Protein AF-A0A0F9E3R6-F1 (afdb_monomer_lite)

Sequence (131 aa):
MLLKAIGITEVYAYRGSRFNRLPTTLQKLADSKGGLHRQPSALLEVTQQPIASWTLEINTAEIFTEGAASMLQGSIVPSKRIFSTALNGIGNAGEAELVLLGGTDSTSVVLFDKAIEFDADEILLKLLEAN

Structure (mmCIF, N/CA/C/O backbone):
data_AF-A0A0F9E3R6-F1
#
_entry.id   AF-A0A0F9E3R6-F1
#
loop_
_atom_site.group_PDB
_atom_site.id
_atom_site.type_symbol
_atom_site.label_atom_id
_atom_site.label_alt_id
_atom_site.label_comp_id
_atom_site.label_asym_id
_atom_site.label_entity_id
_atom_site.label_seq_id
_atom_site.pdbx_PDB_ins_code
_atom_site.Cartn_x
_atom_site.Cartn_y
_atom_site.Cartn_z
_atom_site.occupancy
_atom_site.B_iso_or_equiv
_atom_site.auth_seq_id
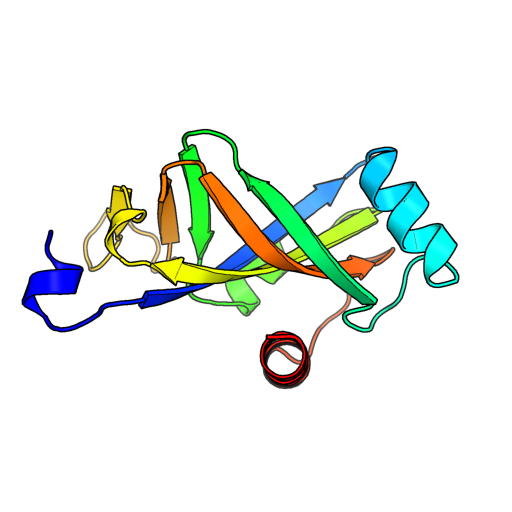_atom_site.auth_comp_id
_atom_site.auth_asym_id
_atom_site.auth_atom_id
_atom_site.pdbx_PDB_model_num
ATOM 1 N N . MET A 1 1 ? -15.962 3.438 16.254 1.00 61.12 1 MET A N 1
ATOM 2 C CA . MET A 1 1 ? -15.418 2.793 15.041 1.00 61.12 1 MET A CA 1
ATOM 3 C C . MET A 1 1 ? -15.181 1.327 15.375 1.00 61.12 1 MET A C 1
ATOM 5 O O . MET A 1 1 ? -14.572 1.071 16.408 1.00 61.12 1 MET A O 1
ATOM 9 N N . LEU A 1 2 ? -15.734 0.401 14.587 1.00 62.88 2 LEU A N 1
ATOM 10 C CA . LEU A 1 2 ? -15.838 -1.034 14.906 1.00 62.88 2 LEU A CA 1
ATOM 11 C C . LEU A 1 2 ? -14.489 -1.680 15.268 1.00 62.88 2 LEU A C 1
ATOM 13 O O . LEU A 1 2 ? -14.401 -2.337 16.297 1.00 62.88 2 LEU A O 1
ATOM 17 N N . LEU A 1 3 ? -13.426 -1.387 14.513 1.00 68.44 3 LEU A N 1
ATOM 18 C CA . LEU A 1 3 ? -12.071 -1.898 14.770 1.00 68.44 3 LEU A CA 1
ATOM 19 C C . LEU A 1 3 ? -11.541 -1.554 16.169 1.00 68.44 3 LEU A C 1
ATOM 21 O O . LEU A 1 3 ? -11.065 -2.425 16.890 1.00 68.44 3 LEU A O 1
ATOM 25 N N . LYS A 1 4 ? -11.719 -0.302 16.607 1.00 66.31 4 LYS A N 1
ATOM 26 C CA . LYS A 1 4 ? -11.323 0.130 17.955 1.00 66.31 4 LYS A CA 1
ATOM 27 C C . LYS A 1 4 ? -12.125 -0.587 19.046 1.00 66.31 4 LYS A C 1
ATOM 29 O O . LYS A 1 4 ? -11.592 -0.848 20.117 1.00 66.31 4 LYS A O 1
ATOM 34 N N . ALA A 1 5 ? -13.398 -0.893 18.786 1.00 66.38 5 ALA A N 1
ATOM 35 C CA . ALA A 1 5 ? -14.258 -1.598 19.738 1.00 66.38 5 ALA A CA 1
ATOM 36 C C . ALA A 1 5 ? -13.854 -3.072 19.922 1.00 66.38 5 ALA A C 1
ATOM 38 O O . ALA A 1 5 ? -14.093 -3.625 20.989 1.00 66.38 5 ALA A O 1
ATOM 39 N N . ILE A 1 6 ? -13.203 -3.673 18.920 1.00 75.44 6 ILE A N 1
ATOM 40 C CA . ILE A 1 6 ? -12.645 -5.035 18.982 1.00 75.44 6 ILE A CA 1
ATOM 41 C C . ILE A 1 6 ? -11.135 -5.054 19.285 1.00 75.44 6 ILE A C 1
ATOM 43 O O . ILE A 1 6 ? -10.490 -6.084 19.134 1.00 75.44 6 ILE A O 1
ATOM 47 N N . GLY A 1 7 ? -10.565 -3.924 19.717 1.00 77.06 7 GLY A N 1
ATOM 48 C CA . GLY A 1 7 ? -9.169 -3.829 20.157 1.00 77.06 7 GLY A CA 1
ATOM 49 C C . GLY A 1 7 ? -8.125 -3.684 19.045 1.00 77.06 7 GLY A C 1
ATOM 50 O O . GLY A 1 7 ? -6.939 -3.633 19.350 1.00 77.06 7 GLY A O 1
ATOM 51 N N . ILE A 1 8 ? -8.529 -3.565 17.778 1.00 78.50 8 ILE A N 1
ATOM 52 C CA . ILE A 1 8 ? -7.603 -3.356 16.658 1.00 78.50 8 ILE A CA 1
ATOM 53 C C . ILE A 1 8 ? -7.242 -1.869 16.571 1.00 78.50 8 ILE A C 1
ATOM 55 O O . ILE A 1 8 ? -8.091 -1.019 16.278 1.00 78.50 8 ILE A O 1
ATOM 59 N N . THR A 1 9 ? -5.973 -1.548 16.829 1.00 82.75 9 THR A N 1
ATOM 60 C CA . THR A 1 9 ? -5.446 -0.173 16.811 1.00 82.75 9 THR A CA 1
ATOM 61 C C . THR A 1 9 ? -4.818 0.211 15.479 1.00 82.75 9 THR A C 1
ATOM 63 O O . THR A 1 9 ? -4.911 1.381 15.101 1.00 82.75 9 THR A O 1
ATOM 66 N N . GLU A 1 10 ? -4.262 -0.756 14.755 1.00 83.50 10 GLU A N 1
ATOM 67 C CA . GLU A 1 10 ? -3.615 -0.611 13.451 1.00 83.50 10 GLU A CA 1
ATOM 68 C C . GLU A 1 10 ? -3.787 -1.881 12.613 1.00 83.50 10 GLU A C 1
ATOM 70 O O . GLU A 1 10 ? -4.105 -2.943 13.150 1.00 83.50 10 GLU A O 1
ATOM 75 N N . VAL A 1 11 ? -3.610 -1.758 11.301 1.00 81.31 11 VAL A N 1
ATOM 76 C CA . VAL A 1 11 ? -3.627 -2.883 10.362 1.00 81.31 11 VAL A CA 1
ATOM 77 C C . VAL A 1 11 ? -2.494 -2.736 9.357 1.00 81.31 11 VAL A C 1
ATOM 79 O O . VAL A 1 11 ? -2.164 -1.621 8.953 1.00 81.31 11 VAL A O 1
ATOM 82 N N . TYR A 1 12 ? -1.944 -3.860 8.915 1.00 82.75 12 TYR A N 1
ATOM 83 C CA . TYR A 1 12 ? -1.106 -3.892 7.723 1.00 82.75 12 TYR A CA 1
ATOM 84 C C . TYR A 1 12 ? -2.009 -3.876 6.499 1.00 82.75 12 TYR A C 1
ATOM 86 O O . TYR A 1 12 ? -2.905 -4.709 6.378 1.00 82.75 12 TYR A O 1
ATOM 94 N N . ALA A 1 13 ? -1.789 -2.910 5.617 1.00 84.19 13 ALA A N 1
ATOM 95 C CA . ALA A 1 13 ? -2.537 -2.779 4.382 1.00 84.19 13 ALA A CA 1
ATOM 96 C C . ALA A 1 13 ? -1.579 -2.726 3.192 1.00 84.19 13 ALA A C 1
ATOM 98 O O . ALA A 1 13 ? -0.489 -2.153 3.278 1.00 84.19 13 ALA A O 1
ATOM 99 N N . TYR A 1 14 ? -2.032 -3.272 2.070 1.00 84.38 14 TYR A N 1
ATOM 100 C CA . TYR A 1 14 ? -1.310 -3.341 0.812 1.00 84.38 14 TYR A CA 1
ATOM 101 C C . TYR A 1 14 ? -2.073 -2.660 -0.312 1.00 84.38 14 TYR A C 1
ATOM 103 O O . TYR A 1 14 ? -3.307 -2.594 -0.320 1.00 84.38 14 TYR A O 1
ATOM 111 N N . ARG A 1 15 ? -1.320 -2.175 -1.295 1.00 85.12 15 ARG A N 1
ATOM 112 C CA . ARG A 1 15 ? -1.880 -1.603 -2.513 1.00 85.12 15 ARG A CA 1
ATOM 113 C C . ARG A 1 15 ? -0.982 -1.877 -3.705 1.00 85.12 15 ARG A C 1
ATOM 115 O O . ARG A 1 15 ? 0.174 -1.461 -3.730 1.00 85.12 15 ARG A O 1
ATOM 122 N N . GLY A 1 16 ? -1.551 -2.514 -4.719 1.00 84.50 16 GLY A N 1
ATOM 123 C CA . GLY A 1 16 ? -0.948 -2.601 -6.039 1.00 84.50 16 GLY A CA 1
ATOM 124 C C . GLY A 1 16 ? -1.276 -1.375 -6.878 1.00 84.50 16 GLY A C 1
ATOM 125 O O . GLY A 1 16 ? -2.317 -0.730 -6.729 1.00 84.50 16 GLY A O 1
ATOM 126 N N . SER A 1 17 ? -0.368 -1.010 -7.768 1.00 82.81 17 SER A N 1
ATOM 127 C CA . SER A 1 17 ? -0.599 0.005 -8.786 1.00 82.81 17 SER A CA 1
ATOM 128 C C . SER A 1 17 ? 0.142 -0.370 -10.055 1.00 82.81 17 SER A C 1
ATOM 130 O O . SER A 1 17 ? 1.323 -0.708 -10.019 1.00 82.81 17 SER A O 1
ATOM 132 N N . ARG A 1 18 ? -0.550 -0.243 -11.184 1.00 82.62 18 ARG A N 1
ATOM 133 C CA . ARG A 1 18 ? 0.017 -0.402 -12.521 1.00 82.62 18 ARG A CA 1
ATOM 134 C C . ARG A 1 18 ? 0.115 0.944 -13.215 1.00 82.62 18 ARG A C 1
ATOM 136 O O . ARG A 1 18 ? -0.780 1.785 -13.104 1.00 82.62 18 ARG A O 1
ATOM 143 N N . PHE A 1 19 ? 1.178 1.120 -13.981 1.00 78.94 19 PHE A N 1
ATOM 144 C CA . PHE A 1 19 ? 1.437 2.331 -14.733 1.00 78.94 19 PHE A CA 1
ATOM 145 C C . PHE A 1 19 ? 1.813 1.992 -16.175 1.00 78.94 19 PHE A C 1
ATOM 147 O O . PHE A 1 19 ? 2.630 1.112 -16.434 1.00 78.94 19 PHE A O 1
ATOM 154 N N . ASN A 1 20 ? 1.276 2.760 -17.127 1.00 78.25 20 ASN A N 1
ATOM 155 C CA . ASN A 1 20 ? 1.779 2.744 -18.507 1.00 78.25 20 ASN A CA 1
ATOM 156 C C . ASN A 1 20 ? 3.181 3.374 -18.594 1.00 78.25 20 ASN A C 1
ATOM 158 O O . ASN A 1 20 ? 3.957 3.072 -19.494 1.00 78.25 20 ASN A O 1
ATOM 162 N N . ARG A 1 21 ? 3.490 4.276 -17.654 1.00 76.62 21 ARG A N 1
ATOM 163 C CA . ARG A 1 21 ? 4.793 4.909 -17.439 1.00 76.62 21 ARG A CA 1
ATOM 164 C C . ARG A 1 21 ? 4.892 5.334 -15.977 1.00 76.62 21 ARG A C 1
ATOM 166 O O . ARG A 1 21 ? 3.943 5.934 -15.471 1.00 76.62 21 ARG A O 1
ATOM 173 N N . LEU A 1 22 ? 6.031 5.091 -15.325 1.00 75.56 22 LEU A N 1
ATOM 174 C CA . LEU A 1 22 ? 6.227 5.536 -13.945 1.00 75.56 22 LEU A CA 1
ATOM 175 C C . LEU A 1 22 ? 6.115 7.063 -13.828 1.00 75.56 22 LEU A C 1
ATOM 177 O O . LEU A 1 22 ? 6.739 7.792 -14.609 1.00 75.56 22 LEU A O 1
ATOM 181 N N . PRO A 1 23 ? 5.369 7.563 -12.829 1.00 79.69 23 PRO A N 1
ATOM 182 C CA . PRO A 1 23 ? 5.449 8.954 -12.413 1.00 79.69 23 PRO A CA 1
ATOM 183 C C . PRO A 1 23 ? 6.901 9.361 -12.148 1.00 79.69 23 PRO A C 1
ATOM 185 O O . PRO A 1 23 ? 7.679 8.581 -11.602 1.00 79.69 23 PRO A O 1
ATOM 188 N N . THR A 1 24 ? 7.265 10.605 -12.468 1.00 82.00 24 THR A N 1
ATOM 189 C CA . THR A 1 24 ? 8.651 11.098 -12.357 1.00 82.00 24 THR A CA 1
ATOM 190 C C . THR A 1 24 ? 9.263 10.883 -10.973 1.00 82.00 24 THR A C 1
ATOM 192 O O . THR A 1 24 ? 10.444 10.568 -10.877 1.00 82.00 24 THR A O 1
ATOM 195 N N . THR A 1 25 ? 8.479 11.026 -9.903 1.00 76.19 25 THR A N 1
ATOM 196 C CA . THR A 1 25 ? 8.943 10.781 -8.529 1.00 76.19 25 THR A CA 1
ATOM 197 C C . THR A 1 25 ? 9.347 9.323 -8.314 1.00 76.19 25 THR A C 1
ATOM 199 O O . THR A 1 25 ? 10.412 9.065 -7.762 1.00 76.19 25 THR A O 1
ATOM 202 N N . LEU A 1 26 ? 8.543 8.375 -8.805 1.00 77.38 26 LEU A N 1
ATOM 203 C CA . LEU A 1 26 ? 8.846 6.945 -8.712 1.00 77.38 26 LEU A CA 1
ATOM 204 C C . LEU A 1 26 ? 9.989 6.551 -9.652 1.00 77.38 26 LEU A C 1
ATOM 206 O O . LEU A 1 26 ? 10.813 5.724 -9.283 1.00 77.38 26 LEU A O 1
ATOM 210 N N . GLN A 1 27 ? 10.095 7.191 -10.821 1.00 80.25 27 GLN A N 1
ATOM 211 C CA . GLN A 1 27 ? 11.230 6.985 -11.722 1.00 80.25 27 GLN A CA 1
ATOM 212 C C . GLN A 1 27 ? 12.548 7.428 -11.074 1.00 80.25 27 GLN A C 1
ATOM 214 O O . GLN A 1 27 ? 13.499 6.663 -11.059 1.00 80.25 27 GLN A O 1
ATOM 219 N N . LYS A 1 28 ? 12.596 8.622 -10.466 1.00 80.88 28 LYS A N 1
ATOM 220 C CA . LYS A 1 28 ? 13.789 9.098 -9.743 1.00 80.88 28 LYS A CA 1
ATOM 221 C C . LYS A 1 28 ? 14.171 8.171 -8.593 1.00 80.88 28 LYS A C 1
ATOM 223 O O . LYS A 1 28 ? 15.355 7.956 -8.353 1.00 80.88 28 LYS A O 1
ATOM 228 N N . LEU A 1 29 ? 13.174 7.641 -7.882 1.00 75.88 29 LEU A N 1
ATOM 229 C CA . LEU A 1 29 ? 13.401 6.671 -6.818 1.00 75.88 29 LEU A CA 1
ATOM 230 C C . LEU A 1 29 ? 14.028 5.391 -7.376 1.00 75.88 29 LEU A C 1
ATOM 232 O O . LEU A 1 29 ? 15.065 4.972 -6.871 1.00 75.88 29 LEU A O 1
ATOM 236 N N . ALA A 1 30 ? 13.453 4.829 -8.440 1.00 75.19 30 ALA A N 1
ATOM 237 C CA . ALA A 1 30 ? 14.005 3.671 -9.134 1.00 75.19 30 ALA A CA 1
ATOM 238 C C . ALA A 1 30 ? 15.452 3.936 -9.584 1.00 75.19 30 ALA A C 1
ATOM 240 O O . ALA A 1 30 ? 16.360 3.203 -9.202 1.00 75.19 30 ALA A O 1
ATOM 241 N N . ASP A 1 31 ? 15.706 5.043 -10.283 1.00 80.88 31 ASP A N 1
ATOM 242 C CA . ASP A 1 31 ? 17.043 5.411 -10.765 1.00 80.88 31 ASP A CA 1
ATOM 243 C C . ASP A 1 31 ? 18.055 5.535 -9.610 1.00 80.88 31 ASP A C 1
ATOM 245 O O . ASP A 1 31 ? 19.171 5.027 -9.706 1.00 80.88 31 ASP A O 1
ATOM 249 N N . SER A 1 32 ? 17.656 6.134 -8.477 1.00 75.81 32 SER A N 1
ATOM 250 C CA . SER A 1 32 ? 18.505 6.264 -7.278 1.00 75.81 32 SER A CA 1
ATOM 251 C C . SER A 1 32 ? 18.883 4.927 -6.636 1.00 75.81 32 SER A C 1
ATOM 253 O O . SER A 1 32 ? 19.833 4.856 -5.857 1.00 75.81 32 SER A O 1
ATOM 255 N N . LYS A 1 33 ? 18.132 3.869 -6.952 1.00 71.12 33 LYS A N 1
ATOM 256 C CA . LYS A 1 33 ? 18.332 2.513 -6.442 1.00 71.12 33 LYS A CA 1
ATOM 257 C C . LYS A 1 33 ? 19.000 1.586 -7.453 1.00 71.12 33 LYS A C 1
ATOM 259 O O . LYS A 1 33 ? 19.317 0.465 -7.078 1.00 71.12 33 LYS A O 1
ATOM 264 N N . GLY A 1 34 ? 19.295 2.078 -8.660 1.00 69.81 34 GLY A N 1
ATOM 265 C CA . GLY A 1 34 ? 19.915 1.309 -9.741 1.00 69.81 34 GLY A CA 1
ATOM 266 C C . GLY A 1 34 ? 18.939 0.824 -10.820 1.00 69.81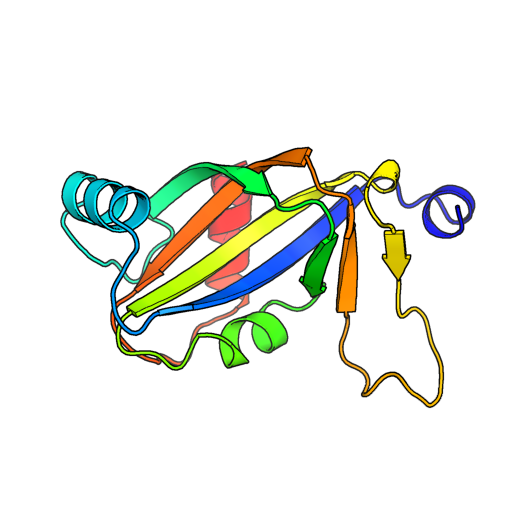 34 GLY A C 1
ATOM 267 O O . GLY A 1 34 ? 19.333 0.021 -11.665 1.00 69.81 34 GLY A O 1
ATOM 268 N N . GLY A 1 35 ? 17.692 1.306 -10.808 1.00 70.06 35 GLY A N 1
ATOM 269 C CA . GLY A 1 35 ? 16.625 0.923 -11.729 1.00 70.06 35 GLY A CA 1
ATOM 270 C C . GLY A 1 35 ? 15.406 0.312 -11.030 1.00 70.06 35 GLY A C 1
ATOM 271 O O . GLY A 1 35 ? 15.166 0.503 -9.838 1.00 70.06 35 GLY A O 1
ATOM 272 N N . LEU A 1 36 ? 14.587 -0.402 -11.803 1.00 69.25 36 LEU A N 1
ATOM 273 C CA . LEU A 1 36 ? 13.478 -1.184 -11.259 1.00 69.25 36 LEU A CA 1
ATOM 274 C C . LEU A 1 36 ? 14.017 -2.502 -10.720 1.00 69.25 36 LEU A C 1
ATOM 276 O O . LEU A 1 36 ? 14.753 -3.210 -11.406 1.00 69.25 36 LEU A O 1
ATOM 280 N N . HIS A 1 37 ? 13.664 -2.821 -9.479 1.00 62.28 37 HIS A N 1
ATOM 281 C CA . HIS A 1 37 ? 14.236 -3.951 -8.763 1.00 62.28 37 HIS A CA 1
ATOM 282 C C . HIS A 1 37 ? 13.140 -4.804 -8.147 1.00 62.28 37 HIS A C 1
ATOM 284 O O . HIS A 1 37 ? 12.187 -4.316 -7.555 1.00 62.28 37 HIS A O 1
ATOM 290 N N . ARG A 1 38 ? 13.342 -6.119 -8.214 1.00 59.69 38 ARG A N 1
ATOM 291 C CA . ARG A 1 38 ? 12.449 -7.135 -7.638 1.00 59.69 38 ARG A CA 1
ATOM 292 C C . ARG A 1 38 ? 12.456 -7.168 -6.104 1.00 59.69 38 ARG A C 1
ATOM 294 O O . ARG A 1 38 ? 11.808 -8.022 -5.519 1.00 59.69 38 ARG A O 1
ATOM 301 N N . GLN A 1 39 ? 13.226 -6.295 -5.456 1.00 55.41 39 GLN A N 1
ATOM 302 C CA . GLN A 1 39 ? 13.319 -6.215 -4.003 1.00 55.41 39 GLN A CA 1
ATOM 303 C C . GLN A 1 39 ? 12.770 -4.867 -3.524 1.00 55.41 39 GLN A C 1
ATOM 305 O O . GLN A 1 39 ? 12.985 -3.869 -4.220 1.00 55.41 39 GLN A O 1
ATOM 310 N N . PRO A 1 40 ? 12.075 -4.815 -2.370 1.00 53.53 40 PRO A N 1
ATOM 311 C CA . PRO A 1 40 ? 11.665 -3.560 -1.744 1.00 53.53 40 PRO A CA 1
ATOM 312 C C . PRO A 1 40 ? 12.871 -2.645 -1.651 1.00 53.53 40 PRO A C 1
ATOM 314 O O . PRO A 1 40 ? 13.878 -2.957 -1.019 1.00 53.53 40 PRO A O 1
ATOM 317 N N . SER A 1 41 ? 12.797 -1.546 -2.386 1.00 54.03 41 SER A N 1
ATOM 318 C CA . SER A 1 41 ? 13.968 -0.733 -2.681 1.00 54.03 41 SER A CA 1
ATOM 319 C C . SER A 1 41 ? 13.987 0.552 -1.860 1.00 54.03 41 SER A C 1
ATOM 321 O O . SER A 1 41 ? 15.035 1.205 -1.771 1.00 54.03 41 SER A O 1
ATOM 323 N N . ALA A 1 42 ? 12.868 0.916 -1.219 1.00 60.19 42 ALA A N 1
ATOM 324 C CA . ALA A 1 42 ? 12.786 2.108 -0.388 1.00 60.19 42 ALA A CA 1
ATOM 325 C C . ALA A 1 42 ? 11.559 2.154 0.538 1.00 60.19 42 ALA A C 1
ATOM 327 O O . ALA A 1 42 ? 10.465 1.717 0.180 1.00 60.19 42 ALA A O 1
ATOM 328 N N . LEU A 1 43 ? 11.739 2.823 1.678 1.00 63.66 43 LEU A N 1
ATOM 329 C CA . LEU A 1 43 ? 10.661 3.543 2.349 1.00 63.66 43 LEU A CA 1
ATOM 330 C C . LEU A 1 43 ? 10.404 4.851 1.608 1.00 63.66 43 LEU A C 1
ATOM 332 O O . LEU A 1 43 ? 11.343 5.584 1.281 1.00 63.66 43 LEU A O 1
ATOM 336 N N . LEU A 1 44 ? 9.136 5.150 1.359 1.00 68.62 44 LEU A N 1
ATOM 337 C CA . LEU A 1 44 ? 8.701 6.412 0.791 1.00 68.62 44 LEU A CA 1
ATOM 338 C C . LEU A 1 44 ? 7.613 7.002 1.687 1.00 68.62 44 LEU A C 1
ATOM 340 O O . LEU A 1 44 ? 6.607 6.356 1.965 1.00 68.62 44 LEU A O 1
ATOM 344 N N . GLU A 1 45 ? 7.780 8.259 2.080 1.00 69.25 45 GLU A N 1
ATOM 345 C CA . GLU A 1 45 ? 6.666 9.041 2.613 1.00 69.25 45 GLU A CA 1
ATOM 346 C C . GLU A 1 45 ? 5.705 9.351 1.463 1.00 69.25 45 GLU A C 1
ATOM 348 O O . GLU A 1 45 ? 6.038 10.090 0.530 1.00 69.25 45 GLU A O 1
ATOM 353 N N . VAL A 1 46 ? 4.514 8.758 1.508 1.00 69.75 46 VAL A N 1
ATOM 354 C CA . VAL A 1 46 ? 3.477 8.957 0.498 1.00 69.75 46 VAL A CA 1
ATOM 355 C C . VAL A 1 46 ? 2.326 9.723 1.120 1.00 69.75 46 VAL A C 1
ATOM 357 O O . VAL A 1 46 ? 1.662 9.266 2.049 1.00 69.75 46 VAL A O 1
ATOM 360 N N . THR A 1 47 ? 2.034 10.889 0.548 1.00 74.56 47 THR A N 1
ATOM 361 C CA . THR A 1 47 ? 0.764 11.568 0.796 1.00 74.56 47 THR A CA 1
ATOM 362 C C . THR A 1 47 ? -0.323 10.889 -0.025 1.00 74.56 47 THR A C 1
ATOM 364 O O . THR A 1 47 ? -0.352 10.977 -1.256 1.00 74.56 47 THR A O 1
ATOM 367 N N . GLN A 1 48 ? -1.218 10.189 0.662 1.00 70.00 48 GLN A N 1
ATOM 368 C CA . GLN A 1 48 ? -2.346 9.509 0.048 1.00 70.00 48 GLN A CA 1
ATOM 369 C C . GLN A 1 48 ? -3.456 10.499 -0.312 1.00 70.00 48 GLN A C 1
ATOM 371 O O . GLN A 1 48 ? -3.704 11.482 0.389 1.00 70.00 48 GLN A O 1
ATOM 376 N N . GLN A 1 49 ? -4.157 10.209 -1.408 1.00 71.50 49 GLN A N 1
ATOM 377 C CA . GLN A 1 49 ? -5.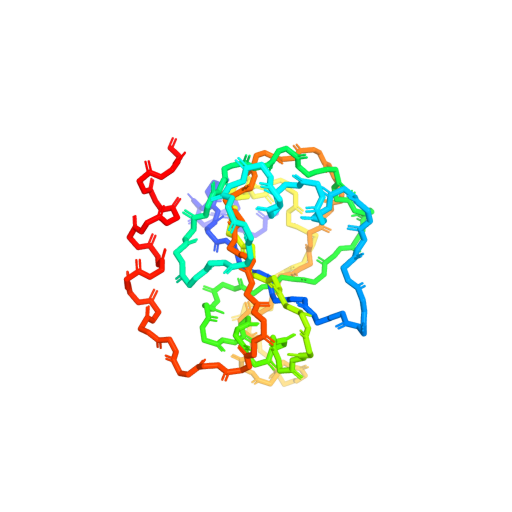388 10.914 -1.767 1.00 71.50 49 GLN A CA 1
ATOM 378 C C . GLN A 1 49 ? -6.474 10.687 -0.694 1.00 71.50 49 GLN A C 1
ATOM 380 O O . GLN A 1 49 ? -6.418 9.674 0.003 1.00 71.50 49 GLN A O 1
ATOM 385 N N . PRO A 1 50 ? -7.471 11.588 -0.559 1.00 60.59 50 PRO A N 1
ATOM 386 C CA . PRO A 1 50 ? -8.453 11.578 0.534 1.00 60.59 50 PRO A CA 1
ATOM 387 C C . PRO A 1 50 ? -9.210 10.265 0.734 1.00 60.59 50 PRO A C 1
ATOM 389 O O . PRO A 1 50 ? -9.695 10.019 1.834 1.00 60.59 50 PRO A O 1
ATOM 392 N N . ILE A 1 51 ? -9.340 9.460 -0.320 1.00 73.38 51 ILE A N 1
ATOM 393 C CA . ILE A 1 51 ? -9.988 8.153 -0.303 1.00 73.38 51 ILE A CA 1
ATOM 394 C C . ILE A 1 51 ? -9.190 7.247 -1.240 1.00 73.38 51 ILE A C 1
ATOM 396 O O . ILE A 1 51 ? -9.089 7.525 -2.437 1.00 73.38 51 ILE A O 1
ATOM 400 N N . ALA A 1 52 ? -8.604 6.184 -0.699 1.00 76.06 52 ALA A N 1
ATOM 401 C CA . ALA A 1 52 ? -7.867 5.194 -1.472 1.00 76.06 52 ALA A CA 1
ATOM 402 C C . ALA A 1 52 ? -8.288 3.779 -1.076 1.00 76.06 52 ALA A C 1
ATOM 404 O O . ALA A 1 52 ? -8.422 3.489 0.114 1.00 76.06 52 ALA A O 1
ATOM 405 N N . SER A 1 53 ? -8.452 2.909 -2.074 1.00 82.56 53 SER A N 1
ATOM 406 C CA . SER A 1 53 ? -8.672 1.479 -1.861 1.00 82.56 53 SER A CA 1
ATOM 407 C C . SER A 1 53 ? -7.351 0.769 -1.593 1.00 82.56 53 SER A C 1
ATOM 409 O O . SER A 1 53 ? -6.354 0.991 -2.289 1.00 82.56 53 SER A O 1
ATOM 411 N N . TRP A 1 54 ? -7.376 -0.068 -0.570 1.00 85.50 54 TRP A N 1
ATOM 412 C CA . TRP A 1 54 ? -6.295 -0.911 -0.086 1.00 85.50 54 TRP A CA 1
ATOM 413 C C . TRP A 1 54 ? -6.864 -2.295 0.217 1.00 85.50 54 TRP A C 1
ATOM 415 O O . TRP A 1 54 ? -8.078 -2.475 0.265 1.00 85.50 54 TRP A O 1
ATOM 425 N N . THR A 1 55 ? -5.999 -3.266 0.459 1.00 85.19 55 THR A N 1
ATOM 426 C CA . THR A 1 55 ? -6.394 -4.609 0.882 1.00 85.19 55 THR A CA 1
ATOM 427 C C . THR A 1 55 ? -5.542 -5.076 2.057 1.00 85.19 55 THR A C 1
ATOM 429 O O . THR A 1 55 ? -4.409 -4.633 2.217 1.00 85.19 55 THR A O 1
ATOM 432 N N . LEU A 1 56 ? -6.076 -5.947 2.905 1.00 81.62 56 LEU A N 1
ATOM 433 C CA . LEU A 1 56 ? -5.333 -6.642 3.959 1.00 81.62 56 LEU A CA 1
ATOM 434 C C . LEU A 1 56 ? -4.516 -7.819 3.408 1.00 81.62 56 LEU A C 1
ATOM 436 O O . LEU A 1 56 ? -3.712 -8.395 4.135 1.00 81.62 56 LEU A O 1
ATOM 440 N N . GLU A 1 57 ? -4.709 -8.178 2.139 1.00 81.12 57 GLU A N 1
ATOM 441 C CA . GLU A 1 57 ? -4.067 -9.326 1.507 1.00 81.12 57 GLU A CA 1
ATOM 442 C C . GLU A 1 57 ? -3.103 -8.891 0.410 1.00 81.12 57 GLU A C 1
ATOM 444 O O . GLU A 1 57 ? -3.483 -8.292 -0.597 1.00 81.12 57 GLU A O 1
ATOM 449 N N . ILE A 1 58 ? -1.835 -9.250 0.574 1.00 77.56 58 ILE A N 1
ATOM 450 C CA . ILE A 1 58 ? -0.791 -8.911 -0.391 1.00 77.56 58 ILE A CA 1
ATOM 451 C C . ILE A 1 58 ? -1.013 -9.579 -1.759 1.00 77.56 58 ILE A C 1
ATOM 453 O O . ILE A 1 58 ? -0.846 -8.909 -2.775 1.00 77.56 58 ILE A O 1
ATOM 457 N N . ASN A 1 59 ? -1.505 -10.825 -1.794 1.00 78.00 59 ASN A N 1
ATOM 458 C CA . ASN A 1 59 ? -1.857 -11.530 -3.038 1.00 78.00 59 ASN A CA 1
ATOM 459 C C . ASN A 1 59 ? -2.938 -10.779 -3.823 1.00 78.00 59 ASN A C 1
ATOM 461 O O . ASN A 1 59 ? -2.883 -10.669 -5.043 1.00 78.00 59 ASN A O 1
ATOM 465 N N . THR A 1 60 ? -3.912 -10.205 -3.114 1.00 81.06 60 THR A N 1
ATOM 466 C CA . THR A 1 60 ? -4.952 -9.379 -3.732 1.00 81.06 60 THR A CA 1
ATOM 467 C C . THR A 1 60 ? -4.353 -8.085 -4.291 1.00 81.06 60 THR A C 1
ATOM 469 O O . THR A 1 60 ? -4.708 -7.661 -5.388 1.00 81.06 60 THR A O 1
ATOM 472 N N . ALA A 1 61 ? -3.396 -7.465 -3.590 1.00 80.25 61 ALA A N 1
ATOM 473 C CA . ALA A 1 61 ? -2.696 -6.282 -4.089 1.00 80.25 61 ALA A CA 1
ATOM 474 C C . ALA A 1 61 ? -1.837 -6.584 -5.331 1.00 80.25 61 ALA A C 1
ATOM 476 O O . ALA A 1 61 ? -1.781 -5.757 -6.241 1.00 80.25 61 ALA A O 1
ATOM 477 N N . GLU A 1 62 ? -1.206 -7.756 -5.395 1.00 77.12 62 GLU A N 1
ATOM 478 C CA . GLU A 1 62 ? -0.368 -8.209 -6.510 1.00 77.12 62 GLU A CA 1
ATOM 479 C C . GLU A 1 62 ? -1.131 -8.283 -7.838 1.00 77.12 62 GLU A C 1
ATOM 481 O O . GLU A 1 62 ? -0.608 -7.833 -8.859 1.00 77.12 62 GLU A O 1
ATOM 486 N N . ILE A 1 63 ? -2.394 -8.721 -7.833 1.00 79.19 63 ILE A N 1
ATOM 487 C CA . ILE A 1 63 ? -3.246 -8.773 -9.039 1.00 79.19 63 ILE A CA 1
ATOM 488 C C . ILE A 1 63 ? -3.338 -7.395 -9.727 1.00 79.19 63 ILE A C 1
ATOM 490 O O . ILE A 1 63 ? -3.432 -7.281 -10.950 1.00 79.19 63 ILE A O 1
ATOM 494 N N . PHE A 1 64 ? -3.235 -6.302 -8.965 1.00 77.88 64 PHE A N 1
ATOM 495 C CA . PHE A 1 64 ? -3.266 -4.941 -9.510 1.00 77.88 64 PHE A CA 1
ATOM 496 C C . PHE A 1 64 ? -1.916 -4.452 -10.066 1.00 77.88 64 PHE A C 1
ATOM 498 O O . PHE A 1 64 ? -1.793 -3.281 -10.441 1.00 77.88 64 PHE A O 1
ATOM 505 N N . THR A 1 65 ? -0.908 -5.325 -10.146 1.00 74.19 65 THR A N 1
ATOM 506 C CA . THR A 1 65 ? 0.467 -5.006 -10.565 1.00 74.19 65 THR A CA 1
ATOM 507 C C . THR A 1 65 ? 0.863 -5.594 -11.929 1.00 74.19 65 THR A C 1
ATOM 509 O O . THR A 1 65 ? 2.036 -5.590 -12.304 1.00 74.19 65 THR A O 1
ATOM 512 N N . GLU A 1 66 ? -0.105 -6.004 -12.750 1.00 67.88 66 GLU A N 1
ATOM 513 C CA . GLU A 1 66 ? 0.118 -6.555 -14.099 1.00 67.88 66 GLU A CA 1
ATOM 514 C C . GLU A 1 66 ? 0.354 -5.468 -15.177 1.00 67.88 66 GLU A C 1
ATOM 516 O O . GLU A 1 66 ? -0.443 -5.281 -16.099 1.00 67.88 66 GLU A O 1
ATOM 521 N N . GLY A 1 67 ? 1.433 -4.688 -15.057 1.00 63.72 67 GLY A N 1
ATOM 522 C CA . GLY A 1 67 ? 1.760 -3.574 -15.959 1.00 63.72 67 GLY A CA 1
ATOM 523 C C . GLY A 1 67 ? 3.200 -3.575 -16.479 1.00 63.72 67 GLY A C 1
ATOM 524 O O . GLY A 1 67 ? 4.046 -4.334 -16.018 1.00 63.72 67 GLY A O 1
ATOM 525 N N . ALA A 1 68 ? 3.484 -2.686 -17.441 1.00 64.69 68 ALA A N 1
ATOM 526 C CA . ALA A 1 68 ? 4.846 -2.438 -17.941 1.00 64.69 68 ALA A CA 1
ATOM 527 C C . ALA A 1 68 ? 5.738 -1.725 -16.908 1.00 64.69 68 ALA A C 1
ATOM 529 O O . ALA A 1 68 ? 6.960 -1.730 -17.020 1.00 64.69 68 ALA A O 1
ATOM 530 N N . ALA A 1 69 ? 5.122 -1.080 -15.920 1.00 70.88 69 ALA A N 1
ATOM 531 C CA . ALA A 1 69 ? 5.766 -0.693 -14.683 1.00 70.88 69 ALA A CA 1
ATOM 532 C C . ALA A 1 69 ? 4.735 -0.742 -13.562 1.00 70.88 69 ALA A C 1
ATOM 534 O O . ALA A 1 69 ? 3.608 -0.262 -13.723 1.00 70.88 69 ALA A O 1
ATOM 535 N N . SER A 1 70 ? 5.137 -1.284 -12.424 1.00 77.88 70 SER A N 1
ATOM 536 C CA . SER A 1 70 ? 4.226 -1.541 -11.324 1.00 77.88 70 SER A CA 1
ATOM 537 C C . SER A 1 70 ? 4.851 -1.228 -9.981 1.00 77.88 70 SER A C 1
ATOM 539 O O . SER A 1 70 ? 6.069 -1.112 -9.828 1.00 77.88 70 SER A O 1
ATOM 541 N N . MET A 1 71 ? 3.970 -1.046 -9.010 1.00 80.25 71 MET A N 1
ATOM 542 C CA . MET A 1 71 ? 4.312 -0.723 -7.645 1.00 80.25 71 MET A CA 1
ATOM 543 C C . MET A 1 71 ? 3.452 -1.552 -6.706 1.00 80.25 71 MET A C 1
ATOM 545 O O . MET A 1 71 ? 2.233 -1.601 -6.869 1.00 80.25 71 MET A O 1
ATOM 549 N N . LEU A 1 72 ? 4.089 -2.119 -5.691 1.00 81.19 72 LEU A N 1
ATOM 550 C CA . LEU A 1 72 ? 3.420 -2.678 -4.529 1.00 81.19 72 LEU A CA 1
ATOM 551 C C . LEU A 1 72 ? 3.783 -1.825 -3.315 1.00 81.19 72 LEU A C 1
ATOM 553 O O . LEU A 1 72 ? 4.954 -1.537 -3.073 1.00 81.19 72 LEU A O 1
ATOM 557 N N . GLN A 1 73 ? 2.767 -1.383 -2.588 1.00 81.81 73 GLN A N 1
ATOM 558 C CA . GLN A 1 73 ? 2.901 -0.593 -1.371 1.00 81.81 73 GLN A CA 1
ATOM 559 C C . GLN A 1 73 ? 2.454 -1.427 -0.178 1.00 81.81 73 GLN A C 1
ATOM 561 O O . GLN A 1 73 ? 1.443 -2.121 -0.271 1.00 81.81 73 GLN A O 1
ATOM 566 N N . GLY A 1 74 ? 3.172 -1.309 0.934 1.00 81.31 74 GLY A N 1
ATOM 567 C CA . GLY A 1 74 ? 2.766 -1.801 2.246 1.00 81.31 74 GLY A CA 1
ATOM 568 C C . GLY A 1 74 ? 2.859 -0.687 3.279 1.00 81.31 74 GLY A C 1
ATOM 569 O O . GLY A 1 74 ? 3.816 0.091 3.276 1.00 81.31 74 GLY A O 1
ATOM 570 N N . SER A 1 75 ? 1.862 -0.566 4.148 1.00 81.38 75 SER A N 1
ATOM 571 C CA . SER A 1 75 ? 1.862 0.444 5.208 1.00 81.38 75 SER A CA 1
ATOM 572 C C . SER A 1 75 ? 1.148 -0.064 6.456 1.00 81.38 75 SER A C 1
ATOM 574 O O . SER A 1 75 ? 0.172 -0.814 6.366 1.00 81.38 75 SER A O 1
ATOM 576 N N . ILE A 1 76 ? 1.627 0.378 7.619 1.00 83.62 76 ILE A N 1
ATOM 577 C CA . ILE A 1 76 ? 0.936 0.215 8.897 1.00 83.62 76 ILE A CA 1
ATOM 578 C C . ILE A 1 76 ? -0.043 1.376 9.041 1.00 83.62 76 ILE A C 1
ATOM 580 O O . ILE A 1 76 ? 0.335 2.536 9.199 1.00 83.62 76 ILE A O 1
ATOM 584 N N . VAL A 1 77 ? -1.332 1.064 8.972 1.00 82.44 77 VAL A N 1
ATOM 585 C CA . VAL A 1 77 ? -2.402 2.054 8.950 1.00 82.44 77 VAL A CA 1
ATOM 586 C C . VAL A 1 77 ? -3.082 2.104 10.315 1.00 82.44 77 VAL A C 1
ATOM 588 O O . VAL A 1 77 ? -3.701 1.120 10.727 1.00 82.44 77 VAL A O 1
ATOM 591 N N . PRO A 1 78 ? -3.084 3.255 11.010 1.00 84.88 78 PRO A N 1
ATOM 592 C CA . PRO A 1 78 ? -3.821 3.382 12.255 1.00 84.88 78 PRO A CA 1
ATOM 593 C C . PRO A 1 78 ? -5.329 3.321 11.990 1.00 84.88 78 PRO A C 1
ATOM 595 O O . PRO A 1 78 ? -5.848 4.002 11.102 1.00 84.88 78 PRO A O 1
ATOM 598 N N . SER A 1 79 ? -6.050 2.576 12.829 1.00 82.56 79 SER A N 1
ATOM 599 C CA . SER A 1 79 ? -7.494 2.309 12.716 1.00 82.56 79 SER A CA 1
ATOM 600 C C . SER A 1 79 ? -8.340 3.559 12.466 1.00 82.56 79 SER A C 1
ATOM 602 O O . SER A 1 79 ? -9.279 3.515 11.681 1.00 82.56 79 SER A O 1
ATOM 604 N N . LYS A 1 80 ? -7.973 4.705 13.058 1.00 83.50 80 LYS A N 1
ATOM 605 C CA . LYS A 1 80 ? -8.659 6.000 12.877 1.00 83.50 80 LYS A CA 1
ATOM 606 C C . LYS A 1 80 ? -8.725 6.494 11.424 1.00 83.50 80 LYS A C 1
ATOM 608 O O . LYS A 1 80 ? -9.531 7.375 11.142 1.00 83.50 80 LYS A O 1
ATOM 613 N N . ARG A 1 81 ? -7.865 5.988 10.535 1.00 82.94 81 ARG A N 1
ATOM 614 C CA . ARG A 1 81 ? -7.849 6.338 9.108 1.00 82.94 81 ARG A CA 1
ATOM 615 C C . ARG A 1 81 ? -8.618 5.353 8.245 1.00 82.94 81 ARG A C 1
ATOM 617 O O . ARG A 1 81 ? -8.693 5.549 7.044 1.00 82.94 81 ARG A O 1
ATOM 624 N N . ILE A 1 82 ? -9.186 4.303 8.817 1.00 81.75 82 ILE A N 1
ATOM 625 C CA . ILE A 1 82 ? -9.964 3.337 8.054 1.00 81.75 82 ILE A CA 1
ATOM 626 C C . ILE A 1 82 ? -11.395 3.863 7.986 1.00 81.75 82 ILE A C 1
ATOM 628 O O . ILE A 1 82 ? -12.112 3.893 8.987 1.00 81.75 82 ILE A O 1
ATOM 632 N N . PHE A 1 83 ? -11.780 4.344 6.805 1.00 77.31 83 PHE A N 1
ATOM 633 C CA . PHE A 1 83 ? -13.112 4.878 6.537 1.00 77.31 83 PHE A CA 1
ATOM 634 C C . PHE A 1 83 ? -14.155 3.764 6.537 1.00 77.31 83 PHE A C 1
ATOM 636 O O . PHE A 1 83 ? -15.186 3.871 7.200 1.00 77.31 83 PHE A O 1
ATOM 643 N N . SER A 1 84 ? -13.861 2.676 5.823 1.00 73.62 84 SER A N 1
ATOM 644 C CA . SER A 1 84 ? -14.697 1.483 5.798 1.00 73.62 84 SER A CA 1
ATOM 645 C C . SER A 1 84 ? -13.856 0.217 5.768 1.00 73.62 84 SER A C 1
ATOM 647 O O . SER A 1 84 ? -12.801 0.157 5.137 1.00 73.62 84 SER A O 1
ATOM 649 N N . THR A 1 85 ? -14.379 -0.802 6.443 1.00 66.06 85 THR A N 1
ATOM 650 C CA . THR A 1 85 ? -13.880 -2.175 6.422 1.00 66.06 85 THR A CA 1
ATOM 651 C C . THR A 1 85 ? -14.954 -3.091 5.874 1.00 66.06 85 THR A C 1
ATOM 653 O O . THR A 1 85 ? -16.065 -3.121 6.413 1.00 66.06 85 THR A O 1
ATOM 656 N N . ALA A 1 86 ? -14.610 -3.889 4.876 1.00 59.03 86 ALA A N 1
ATOM 657 C CA . ALA A 1 86 ? -15.427 -4.998 4.418 1.00 59.03 86 ALA A CA 1
ATOM 658 C C . ALA A 1 86 ? -15.277 -6.201 5.374 1.00 59.03 86 ALA A C 1
ATOM 660 O O . ALA A 1 86 ? -14.633 -7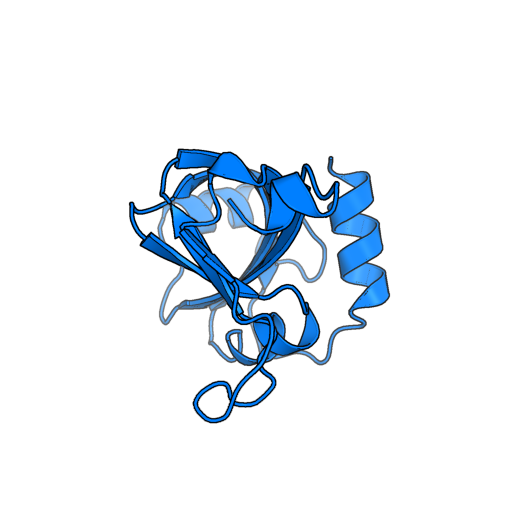.187 5.052 1.00 59.03 86 ALA A O 1
ATOM 661 N N . LEU A 1 87 ? -15.823 -6.120 6.596 1.00 53.69 87 LEU A N 1
ATOM 662 C CA . LEU A 1 87 ? -15.669 -7.205 7.583 1.00 53.69 87 LEU A CA 1
ATOM 663 C C . LEU A 1 87 ? -16.510 -8.456 7.242 1.00 53.69 87 LEU A C 1
ATOM 665 O O . LEU A 1 87 ? -16.097 -9.557 7.595 1.00 53.69 87 LEU A O 1
ATOM 669 N N . ASN A 1 88 ? -17.672 -8.312 6.579 1.00 48.00 88 ASN A N 1
ATOM 670 C CA . ASN A 1 88 ? -18.534 -9.408 6.090 1.00 48.00 88 ASN A CA 1
ATOM 671 C C . ASN A 1 88 ? -19.733 -8.902 5.237 1.00 48.00 88 ASN A C 1
ATOM 673 O O . ASN A 1 88 ? -20.217 -7.796 5.460 1.00 48.00 88 ASN A O 1
ATOM 677 N N . GLY A 1 89 ? -20.235 -9.706 4.276 1.00 41.94 89 GLY A N 1
ATOM 678 C CA . GLY A 1 89 ? -21.527 -9.475 3.583 1.00 41.94 89 GLY A CA 1
ATOM 679 C C . GLY A 1 89 ? -21.577 -9.774 2.069 1.00 41.94 89 GLY A C 1
ATOM 680 O O . GLY A 1 89 ? -20.552 -9.800 1.398 1.00 41.94 89 GLY A O 1
ATOM 681 N N . ILE A 1 90 ? -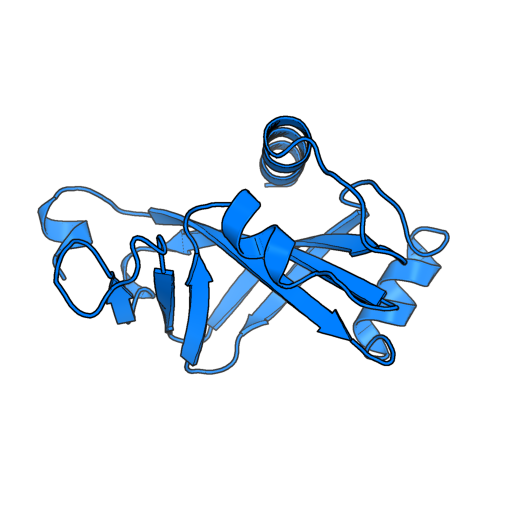22.788 -9.980 1.525 1.00 37.44 90 ILE A N 1
ATOM 682 C CA . ILE A 1 90 ? -23.049 -10.143 0.078 1.00 37.44 90 ILE A CA 1
ATOM 683 C C . ILE A 1 90 ? -23.014 -8.756 -0.578 1.00 37.44 90 ILE A C 1
ATOM 685 O O . ILE A 1 90 ? -23.839 -7.900 -0.266 1.00 37.44 90 ILE A O 1
ATOM 689 N N . GLY A 1 91 ? -22.023 -8.546 -1.444 1.00 46.03 91 GLY A N 1
ATOM 690 C CA . GLY A 1 91 ? -21.595 -7.237 -1.956 1.00 46.03 91 GLY A CA 1
ATOM 691 C C . GLY A 1 91 ? -20.085 -7.012 -1.796 1.00 46.03 91 GLY A C 1
ATOM 692 O O . GLY A 1 91 ? -19.529 -6.185 -2.504 1.00 46.03 91 GLY A O 1
ATOM 693 N N . ASN A 1 92 ? -19.436 -7.801 -0.930 1.00 45.03 92 ASN A N 1
ATOM 694 C CA . ASN A 1 92 ? -17.986 -7.980 -0.861 1.00 45.03 92 ASN A CA 1
ATOM 695 C C . ASN A 1 92 ? -17.631 -9.301 -1.541 1.00 45.03 92 ASN A C 1
ATOM 697 O O . ASN A 1 92 ? -18.144 -10.347 -1.133 1.00 45.03 92 ASN A O 1
ATOM 701 N N . ALA A 1 93 ? -16.747 -9.302 -2.533 1.00 43.09 93 ALA A N 1
ATOM 702 C CA . ALA A 1 93 ? -16.313 -10.535 -3.187 1.00 43.09 93 ALA A CA 1
ATOM 703 C C . ALA A 1 93 ? -15.220 -11.272 -2.386 1.00 43.09 93 ALA A C 1
ATOM 705 O O . ALA A 1 93 ? -14.256 -11.758 -2.956 1.00 43.09 93 ALA A O 1
ATOM 706 N N . GLY A 1 94 ? -15.320 -11.326 -1.049 1.00 48.09 94 GLY A N 1
ATOM 707 C CA . GLY A 1 94 ? -14.256 -11.886 -0.197 1.00 48.09 94 GLY A CA 1
ATOM 708 C C . GLY A 1 94 ? -12.919 -11.136 -0.288 1.00 48.09 94 GLY A C 1
ATOM 709 O O . GLY A 1 94 ? -11.942 -11.556 0.316 1.00 48.09 94 GLY A O 1
ATOM 710 N N . GLU A 1 95 ? -12.887 -10.027 -1.021 1.00 51.19 95 GLU A N 1
ATOM 711 C CA . GLU A 1 95 ? -11.743 -9.150 -1.180 1.00 51.19 95 GLU A CA 1
ATOM 712 C C . GLU A 1 95 ? -11.548 -8.457 0.169 1.00 51.19 95 GLU A C 1
ATOM 714 O O . GLU A 1 95 ? -12.461 -7.799 0.677 1.00 51.19 95 GLU A O 1
ATOM 719 N N . ALA A 1 96 ? -10.399 -8.663 0.809 1.00 67.81 96 ALA A N 1
ATOM 720 C CA . ALA A 1 96 ? -10.085 -8.096 2.115 1.00 67.81 96 ALA A CA 1
ATOM 721 C C . ALA A 1 96 ? -9.851 -6.570 2.034 1.00 67.81 96 ALA A C 1
ATOM 723 O O . ALA A 1 96 ? -8.795 -6.069 2.406 1.00 67.81 96 ALA A O 1
ATOM 724 N N . GLU A 1 97 ? -10.811 -5.819 1.491 1.00 71.06 97 GLU A N 1
ATOM 725 C CA . GLU A 1 97 ? -10.668 -4.421 1.106 1.00 71.06 97 GLU A CA 1
ATOM 726 C C . GLU A 1 97 ? -10.875 -3.443 2.263 1.00 71.06 97 GLU A C 1
ATOM 728 O O . GLU A 1 97 ? -11.726 -3.584 3.152 1.00 71.06 97 GLU A O 1
ATOM 733 N N . LEU A 1 98 ? -10.087 -2.380 2.193 1.00 80.12 98 LEU A N 1
ATOM 734 C CA . LEU A 1 98 ? -10.100 -1.243 3.083 1.00 80.12 98 LEU A CA 1
ATOM 735 C C . LEU A 1 98 ? -10.221 0.023 2.255 1.00 80.12 98 LEU A C 1
ATOM 737 O O . LEU A 1 98 ? -9.523 0.207 1.258 1.00 80.12 98 LEU A O 1
ATOM 741 N N . VAL A 1 99 ? -11.038 0.949 2.737 1.00 81.56 99 VAL A N 1
ATOM 742 C CA . VAL A 1 99 ? -10.997 2.324 2.254 1.00 81.56 99 VAL A CA 1
ATOM 743 C C . VAL A 1 99 ? -10.298 3.161 3.304 1.00 81.56 99 VAL A C 1
ATOM 745 O O . VAL A 1 99 ? -10.755 3.248 4.447 1.00 81.56 99 VAL A O 1
ATOM 748 N N . LEU A 1 100 ? -9.184 3.774 2.921 1.00 82.75 100 LEU A N 1
ATOM 749 C CA . LEU A 1 100 ? -8.418 4.647 3.796 1.00 82.75 100 LEU A CA 1
ATOM 750 C C . LEU A 1 100 ? -8.790 6.105 3.547 1.00 82.75 100 LEU A C 1
ATOM 752 O O . LEU A 1 100 ? -8.855 6.551 2.402 1.00 82.75 100 LEU A O 1
ATOM 756 N N . LEU A 1 101 ? -9.001 6.841 4.634 1.00 82.75 101 LEU A N 1
ATOM 757 C CA . LEU A 1 101 ? -8.970 8.295 4.649 1.00 82.75 101 LEU A CA 1
ATOM 758 C C . LEU A 1 101 ? -7.548 8.756 4.324 1.00 82.75 101 LEU A C 1
ATOM 760 O O . LEU A 1 101 ? -6.579 8.217 4.862 1.00 82.75 101 LEU A O 1
ATOM 764 N N . GLY A 1 102 ? -7.433 9.775 3.479 1.00 72.88 102 GLY A N 1
ATOM 765 C CA . GLY A 1 102 ? -6.145 10.330 3.083 1.00 72.88 102 GLY A CA 1
ATOM 766 C C . GLY A 1 102 ? -5.349 10.888 4.259 1.00 72.88 102 GLY A C 1
ATOM 767 O O . GLY A 1 102 ? -5.879 11.236 5.317 1.00 72.88 102 GLY A O 1
ATOM 768 N N . GLY A 1 103 ? -4.044 10.983 4.052 1.00 72.88 103 GLY A N 1
ATOM 769 C CA . GLY A 1 103 ? -3.070 11.401 5.048 1.00 72.88 103 GLY A CA 1
ATOM 770 C C . GLY A 1 103 ? -1.656 11.164 4.536 1.00 72.88 103 GLY A C 1
ATOM 771 O O . GLY A 1 103 ? -1.469 10.690 3.416 1.00 72.88 103 GLY A O 1
ATOM 772 N N . THR A 1 104 ? -0.666 11.503 5.351 1.00 70.00 104 THR A N 1
ATOM 773 C CA . THR A 1 104 ? 0.739 11.207 5.055 1.00 70.00 104 THR A CA 1
ATOM 774 C C . THR A 1 104 ? 1.155 9.993 5.868 1.00 70.00 104 THR A C 1
ATOM 776 O O . THR A 1 104 ? 0.989 10.015 7.088 1.00 70.00 104 THR A O 1
ATOM 779 N N . ASP A 1 105 ? 1.671 8.968 5.193 1.00 68.19 105 ASP A N 1
ATOM 780 C CA . ASP A 1 105 ? 2.247 7.787 5.832 1.00 68.19 105 ASP A CA 1
ATOM 781 C C . ASP A 1 105 ? 3.626 7.487 5.269 1.00 68.19 105 ASP A C 1
ATOM 783 O O . ASP A 1 105 ? 3.845 7.594 4.055 1.00 68.19 105 ASP A O 1
ATOM 787 N N . SER A 1 106 ? 4.487 6.955 6.133 1.00 67.00 106 SER A N 1
ATOM 788 C CA . SER A 1 106 ? 5.568 6.100 5.670 1.00 67.00 106 SER A CA 1
ATOM 789 C C . SER A 1 106 ? 4.962 4.827 5.098 1.00 67.00 106 SER A C 1
ATOM 791 O O . SER A 1 106 ? 4.181 4.122 5.748 1.00 67.00 106 SER A O 1
ATOM 793 N N . THR A 1 107 ? 5.290 4.544 3.846 1.00 68.75 107 THR A N 1
ATOM 794 C CA . THR A 1 107 ? 4.943 3.286 3.206 1.00 68.75 107 THR A CA 1
ATOM 795 C C . THR A 1 107 ? 6.198 2.665 2.626 1.00 68.75 107 THR A C 1
ATOM 797 O O . THR A 1 107 ? 7.028 3.321 1.992 1.00 68.75 107 THR A O 1
ATOM 800 N N . SER A 1 108 ? 6.338 1.370 2.852 1.00 70.19 108 SER A N 1
ATOM 801 C CA . SER A 1 108 ? 7.345 0.562 2.193 1.00 70.19 108 SER A CA 1
ATOM 802 C C . SER A 1 108 ? 6.884 0.324 0.756 1.00 70.19 108 SER A C 1
ATOM 804 O O . SER A 1 108 ? 5.746 -0.093 0.522 1.00 70.19 108 SER A O 1
ATOM 806 N N . VAL A 1 109 ? 7.743 0.631 -0.218 1.00 70.31 109 VAL A N 1
ATOM 807 C CA . VAL A 1 109 ? 7.405 0.561 -1.644 1.00 70.31 109 VAL A CA 1
ATOM 808 C C . VAL A 1 109 ? 8.358 -0.377 -2.373 1.00 70.31 109 VAL A C 1
ATOM 810 O O . VAL A 1 109 ? 9.581 -0.291 -2.247 1.00 70.31 109 VAL A O 1
ATOM 813 N N . VAL A 1 110 ? 7.784 -1.246 -3.201 1.00 70.38 110 VAL A N 1
ATOM 814 C CA . VAL A 1 110 ? 8.505 -2.095 -4.152 1.00 70.38 110 VAL A CA 1
ATOM 815 C C . VAL A 1 110 ? 8.133 -1.639 -5.565 1.00 70.38 110 VAL A C 1
ATOM 817 O O . VAL A 1 110 ? 6.949 -1.487 -5.861 1.00 70.38 110 VAL A O 1
ATOM 820 N N . LEU A 1 111 ? 9.126 -1.405 -6.433 1.00 70.31 111 LEU A N 1
ATOM 821 C CA . LEU A 1 111 ? 8.943 -0.945 -7.822 1.00 70.31 111 LEU A CA 1
ATOM 822 C C . LEU A 1 111 ? 9.551 -1.941 -8.820 1.00 70.31 111 LEU A C 1
ATOM 824 O O . LEU A 1 111 ? 10.749 -2.206 -8.746 1.00 70.31 111 LEU A O 1
ATOM 828 N N . PHE A 1 112 ? 8.774 -2.427 -9.791 1.00 70.06 112 PHE A N 1
ATOM 829 C CA . PHE A 1 112 ? 9.192 -3.490 -10.722 1.00 70.06 112 PHE A CA 1
ATOM 830 C C . PHE A 1 112 ? 8.679 -3.290 -12.163 1.00 70.06 112 PHE A C 1
ATOM 832 O O . PHE A 1 112 ? 7.770 -2.495 -12.404 1.00 70.06 112 PHE A O 1
ATOM 839 N N . ASP A 1 113 ? 9.308 -3.973 -13.132 1.00 55.16 113 ASP A N 1
ATOM 840 C CA . ASP A 1 113 ? 9.159 -3.726 -14.580 1.00 55.16 113 ASP A CA 1
ATOM 841 C C . ASP A 1 113 ? 8.258 -4.721 -15.341 1.00 55.16 113 ASP A C 1
ATOM 843 O O . ASP A 1 113 ? 7.909 -4.453 -16.491 1.00 55.16 113 ASP A O 1
ATOM 847 N N . LYS A 1 114 ? 7.851 -5.846 -14.733 1.00 53.25 114 LYS A N 1
ATOM 848 C CA . LYS A 1 114 ? 6.913 -6.827 -15.317 1.00 53.25 114 LYS A CA 1
ATOM 849 C C . LYS A 1 114 ? 6.123 -7.575 -14.245 1.00 53.25 114 LYS A C 1
ATOM 851 O O . LYS A 1 114 ? 6.558 -7.622 -13.102 1.00 53.25 114 LYS A O 1
ATOM 856 N N . ALA A 1 115 ? 4.997 -8.176 -14.642 1.00 47.97 115 ALA A N 1
ATOM 857 C CA . ALA A 1 115 ? 4.253 -9.145 -13.836 1.00 47.97 115 ALA A CA 1
ATOM 858 C C . ALA A 1 115 ? 5.159 -10.339 -13.493 1.00 47.97 115 ALA A C 1
ATOM 860 O O . ALA A 1 115 ? 5.748 -10.948 -14.391 1.00 47.97 115 ALA A O 1
ATOM 861 N N . ILE A 1 116 ? 5.308 -10.634 -12.208 1.00 48.88 116 ILE A N 1
ATOM 862 C CA . ILE A 1 116 ? 6.088 -11.762 -11.692 1.00 48.88 116 ILE A CA 1
ATOM 863 C C . ILE A 1 116 ? 5.214 -12.434 -10.639 1.00 48.88 116 ILE A C 1
ATOM 865 O O . ILE A 1 116 ? 4.524 -11.726 -9.919 1.00 48.88 116 ILE A O 1
ATOM 869 N N . GLU A 1 117 ? 5.261 -13.763 -10.557 1.00 48.72 117 GLU A N 1
ATOM 870 C CA . GLU A 1 117 ? 4.796 -14.488 -9.372 1.00 48.72 117 GLU A CA 1
ATOM 871 C C . GLU A 1 117 ? 5.701 -14.110 -8.194 1.00 48.72 117 GLU A C 1
ATOM 873 O O . GLU A 1 117 ? 6.918 -14.334 -8.247 1.00 48.72 117 GLU A O 1
ATOM 878 N N . PHE A 1 118 ? 5.135 -13.504 -7.154 1.00 58.25 118 PHE A N 1
ATOM 879 C CA . PHE A 1 118 ? 5.865 -13.206 -5.928 1.00 58.25 118 PHE A CA 1
ATOM 880 C C . PHE A 1 118 ? 5.614 -14.267 -4.853 1.00 58.25 118 PHE A C 1
ATOM 882 O O . PHE A 1 118 ? 4.536 -14.850 -4.759 1.00 58.25 118 PHE A O 1
ATOM 889 N N . ASP A 1 119 ? 6.614 -14.481 -3.994 1.00 59.91 119 ASP A N 1
ATOM 890 C CA . ASP A 1 119 ? 6.351 -15.027 -2.667 1.00 59.91 119 ASP A CA 1
ATOM 891 C C . ASP A 1 119 ? 5.929 -13.862 -1.762 1.00 59.91 119 ASP A C 1
ATOM 893 O O . ASP A 1 119 ? 6.731 -13.007 -1.367 1.00 59.91 119 ASP A O 1
ATOM 897 N N . ALA A 1 120 ? 4.630 -13.812 -1.492 1.00 57.38 120 ALA A N 1
ATOM 898 C CA . ALA A 1 120 ? 3.991 -12.871 -0.590 1.00 57.38 120 ALA A CA 1
ATOM 899 C C . ALA A 1 120 ? 4.684 -12.758 0.772 1.00 57.38 120 ALA A C 1
ATOM 901 O O . ALA A 1 120 ? 4.795 -11.651 1.309 1.00 57.38 120 ALA A O 1
ATOM 902 N N . ASP A 1 121 ? 5.180 -13.873 1.308 1.00 61.41 121 ASP A N 1
ATOM 903 C CA . ASP A 1 121 ? 5.805 -13.909 2.624 1.00 61.41 121 ASP A CA 1
ATOM 904 C C . ASP A 1 121 ? 7.188 -13.242 2.589 1.00 61.41 121 ASP A C 1
ATOM 906 O O . ASP A 1 121 ? 7.544 -12.514 3.517 1.00 61.41 121 ASP A O 1
ATOM 910 N N . GLU A 1 122 ? 7.945 -13.393 1.494 1.00 63.62 122 GLU A N 1
ATOM 911 C CA . GLU A 1 122 ? 9.241 -12.721 1.312 1.00 63.62 122 GLU A CA 1
ATOM 912 C C . GLU A 1 122 ? 9.070 -11.200 1.197 1.00 63.62 122 GLU A C 1
ATOM 914 O O . GLU A 1 122 ? 9.837 -10.431 1.788 1.00 63.62 122 GLU A O 1
ATOM 919 N N . ILE A 1 123 ? 8.058 -10.743 0.452 1.00 60.91 123 ILE A N 1
ATOM 920 C CA . ILE A 1 123 ? 7.770 -9.310 0.360 1.00 60.91 123 ILE A CA 1
ATOM 921 C C . ILE A 1 123 ? 7.316 -8.786 1.716 1.00 60.91 123 ILE A C 1
ATOM 923 O O . ILE A 1 123 ? 7.812 -7.747 2.149 1.00 60.91 123 ILE A O 1
ATOM 927 N N . LEU A 1 124 ? 6.419 -9.497 2.398 1.00 62.12 124 LEU A N 1
ATOM 928 C CA . LEU A 1 124 ? 5.949 -9.113 3.720 1.00 62.12 124 LEU A CA 1
ATOM 929 C C . LEU A 1 124 ? 7.111 -8.952 4.701 1.00 62.12 124 LEU A C 1
ATOM 931 O O . LEU A 1 124 ? 7.244 -7.892 5.305 1.00 62.12 124 LEU A O 1
ATOM 935 N N . LEU A 1 125 ? 7.990 -9.951 4.803 1.00 63.50 125 LEU A N 1
ATOM 936 C CA . LEU A 1 125 ? 9.187 -9.906 5.646 1.00 63.50 125 LEU A CA 1
ATOM 937 C C . LEU A 1 125 ? 10.021 -8.654 5.389 1.00 63.50 125 LEU A C 1
ATOM 939 O O . LEU A 1 125 ? 10.395 -7.953 6.323 1.00 63.50 125 LEU A O 1
ATOM 943 N N . LYS A 1 126 ? 10.251 -8.310 4.126 1.00 63.81 126 LYS A N 1
ATOM 944 C CA . LYS A 1 126 ? 11.064 -7.142 3.793 1.00 63.81 126 LYS A CA 1
ATOM 945 C C . LYS A 1 126 ? 10.330 -5.806 3.963 1.00 63.81 126 LYS A C 1
ATOM 947 O O . LYS A 1 126 ? 10.963 -4.796 4.260 1.00 63.81 126 LYS A O 1
ATOM 952 N N . LEU A 1 127 ? 9.008 -5.767 3.776 1.00 61.41 127 LEU A N 1
ATOM 953 C CA . LEU A 1 127 ? 8.196 -4.592 4.115 1.00 61.41 127 LEU A CA 1
ATOM 954 C C . LEU A 1 127 ? 8.188 -4.366 5.637 1.00 61.41 127 LEU A C 1
ATOM 956 O O . LEU A 1 127 ? 8.166 -3.210 6.060 1.00 61.41 127 LEU A O 1
ATOM 960 N N . LEU A 1 128 ? 8.233 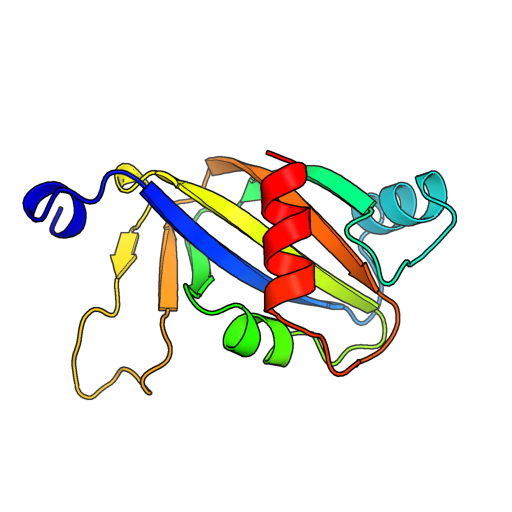-5.445 6.430 1.00 62.28 128 LEU A N 1
ATOM 961 C CA . LEU A 1 128 ? 8.369 -5.410 7.888 1.00 62.28 128 LEU A CA 1
ATOM 962 C C . LEU A 1 128 ? 9.766 -4.954 8.324 1.00 62.28 128 LEU A C 1
ATOM 964 O O . LEU A 1 128 ? 9.851 -4.101 9.191 1.00 62.28 128 LEU A O 1
ATOM 968 N N . GLU A 1 129 ? 10.844 -5.450 7.707 1.00 62.06 129 GLU A N 1
ATOM 969 C CA . GLU A 1 129 ? 12.228 -5.026 8.008 1.00 62.06 129 GLU A CA 1
ATOM 970 C C . GLU A 1 129 ? 12.498 -3.546 7.701 1.00 62.06 129 GLU A C 1
ATOM 972 O O . GLU A 1 129 ? 13.442 -2.958 8.230 1.00 62.06 129 GLU A O 1
ATOM 977 N N . ALA A 1 130 ? 11.701 -2.951 6.813 1.00 55.09 130 ALA A N 1
ATOM 978 C CA . ALA A 1 130 ? 11.821 -1.549 6.454 1.00 55.09 130 ALA A CA 1
ATOM 979 C C . ALA A 1 130 ? 11.129 -0.600 7.453 1.00 55.09 130 ALA A C 1
ATOM 981 O O . ALA A 1 130 ? 11.452 0.583 7.430 1.00 55.09 130 ALA A O 1
ATOM 982 N N . ASN A 1 131 ? 10.206 -1.068 8.303 1.00 49.41 131 ASN A N 1
ATOM 983 C CA . ASN A 1 131 ? 9.509 -0.240 9.307 1.00 49.41 131 ASN A CA 1
ATOM 984 C C . ASN A 1 131 ? 10.107 -0.409 10.711 1.00 49.41 131 ASN A C 1
ATOM 986 O O . ASN A 1 131 ? 9.961 0.544 11.510 1.00 49.41 131 ASN A O 1
#

Secondary structure (DSSP, 8-state):
-HHHHTT--EEEEEEEEEESS--HHHHHHHHHHTSS-SS--EEEEEE--SEEEEES-HHHHHHTT-SSEEEEEEEEEEGGGEEEE--S-TTS-S--EEEEEP-EEEEEEEEESS-----HHHHHHHHHHT-

Foldseek 3Di:
DVCVVVVNFKAKKKAKAADQDDDPVVQVQQVVQVHADPAQRDWDWDFDDQKDKIASDQVLRLVNAAYQKMKMKIFIGTPVQFPDFCPDDDVDPPTRMTIGGTDIGGIGMHIHRHRDDDDRVNRVVRRVVRD

pLDDT: mean 70.25, std 11.51, range [37.44, 85.5]

Radius of gyration: 14.75 Å; chains: 1; bounding box: 43×27×39 Å

Organism: NCBI:txid412755